Protein AF-A0ABD6ESD4-F1 (afdb_monomer)

Secondary structure (DSSP, 8-state):
-----HHHHHH-S------------TT-----TTSSS---PPP-PPP-PPPP--B-TTT--B-PPPP---

Radius of gyration: 30.43 Å; Cα contacts (8 Å, |Δi|>4): 16; chains: 1; bounding box: 37×53×82 Å

Sequence (70 aa):
MNGSNTKDRLFGSNTSQASTPSKKVSNTYKSTIFENGPAKSPVRTPKKTVPVLDRNPITGEVKCPEKIST

Organism: NCBI:txid75299

Mean predi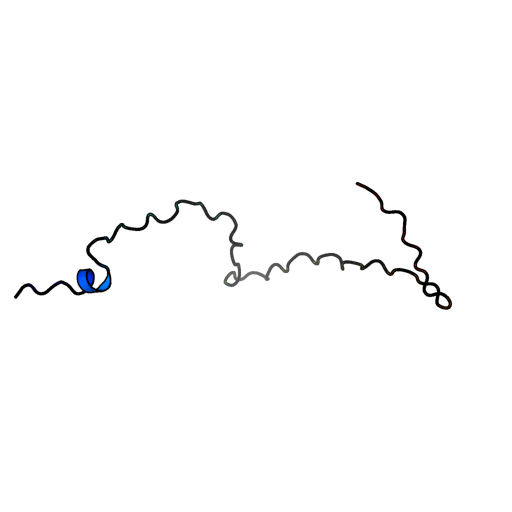cted aligned error: 19.85 Å

Solvent-accessible surface area (backbone atoms only — not comparable to full-atom values): 5300 Å² total; per-residue (Å²): 133,87,77,76,53,68,65,49,75,74,60,45,96,69,75,70,75,76,74,73,77,88,63,82,81,78,80,70,80,82,78,61,86,84,50,99,59,83,80,82,70,77,77,82,72,76,79,82,77,76,85,80,79,64,57,41,91,85,78,64,52,65,74,76,76,81,78,83,82,127

Foldseek 3Di:
DDPDPVVCVVPNPPPPPPPDPPDPPPDPPDDCPVPPDDDPDPDPDPPPDDDDFDADPPPRDTDDDDDPDD

Structure (mmCIF, N/CA/C/O backbone):
data_AF-A0ABD6ESD4-F1
#
_entry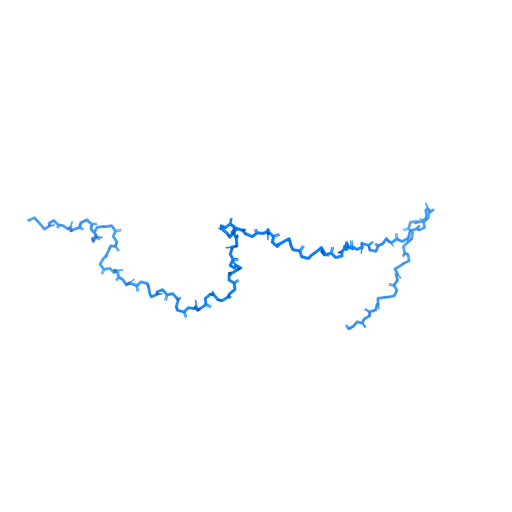.id   AF-A0ABD6ESD4-F1
#
loop_
_atom_site.group_PDB
_atom_site.id
_atom_site.type_symbol
_atom_site.label_atom_id
_atom_site.label_alt_id
_atom_site.label_comp_id
_atom_site.label_asym_id
_atom_site.label_entity_id
_atom_site.label_seq_id
_atom_site.pdbx_PDB_ins_code
_atom_site.Cartn_x
_atom_site.Cartn_y
_atom_site.Cartn_z
_atom_site.occupancy
_atom_site.B_iso_or_equiv
_atom_site.auth_seq_id
_atom_site.auth_comp_id
_atom_site.auth_asym_id
_atom_site.auth_atom_id
_atom_site.pdbx_PDB_model_num
ATOM 1 N N . MET A 1 1 ? -1.844 35.964 50.493 1.00 44.97 1 MET A N 1
ATOM 2 C CA . MET A 1 1 ? -1.090 35.201 49.473 1.00 44.97 1 MET A CA 1
ATOM 3 C C . MET A 1 1 ? -2.083 34.317 48.738 1.00 44.97 1 MET A C 1
ATOM 5 O O . MET A 1 1 ? -2.482 33.291 49.271 1.00 44.97 1 MET A O 1
ATOM 9 N N . ASN A 1 2 ? -2.558 34.755 47.572 1.00 53.69 2 ASN A N 1
ATOM 10 C CA . ASN A 1 2 ? -3.564 34.012 46.814 1.00 53.69 2 ASN A CA 1
ATOM 11 C C . ASN A 1 2 ? -2.858 32.875 46.071 1.00 53.69 2 ASN A C 1
ATOM 13 O O . ASN A 1 2 ? -2.206 33.097 45.054 1.00 53.69 2 ASN A O 1
ATOM 17 N N . GLY A 1 3 ? -2.926 31.668 46.631 1.00 56.72 3 GLY A N 1
ATOM 18 C CA . GLY A 1 3 ? -2.414 30.465 45.990 1.00 56.72 3 GLY A CA 1
ATOM 19 C C . GLY A 1 3 ? -3.246 30.154 44.753 1.00 56.72 3 GLY A C 1
ATOM 20 O O . GLY A 1 3 ? -4.308 29.554 44.863 1.00 56.72 3 GLY A O 1
ATOM 21 N N . SER A 1 4 ? -2.781 30.583 43.580 1.00 62.69 4 SER A N 1
ATOM 22 C CA . SER A 1 4 ? -3.384 30.192 42.306 1.00 62.69 4 SER A CA 1
ATOM 23 C C . SER A 1 4 ? -3.421 28.663 42.226 1.00 62.69 4 SER A C 1
ATOM 25 O O . SER A 1 4 ? -2.372 28.018 42.333 1.00 62.69 4 SER A O 1
ATOM 27 N N . ASN A 1 5 ? -4.622 28.095 42.084 1.00 74.88 5 ASN A N 1
ATOM 28 C CA . ASN A 1 5 ? -4.852 26.658 41.972 1.00 74.88 5 ASN A CA 1
ATOM 29 C C . ASN A 1 5 ? -4.001 26.098 40.817 1.00 74.88 5 ASN A C 1
ATOM 31 O O . ASN A 1 5 ? -3.910 26.712 39.752 1.00 74.88 5 ASN A O 1
ATOM 35 N N . THR A 1 6 ? -3.354 24.946 41.023 1.00 75.38 6 THR A N 1
ATOM 36 C CA . THR A 1 6 ? -2.501 24.291 40.015 1.00 75.38 6 THR A CA 1
ATOM 37 C C . THR A 1 6 ? -3.208 24.155 38.668 1.00 75.38 6 THR A C 1
ATOM 39 O O . THR A 1 6 ? -2.582 24.329 37.628 1.00 75.38 6 THR A O 1
ATOM 42 N N . LYS A 1 7 ? -4.523 23.920 38.674 1.00 70.88 7 LYS A N 1
ATOM 43 C CA . LYS A 1 7 ? -5.343 23.833 37.466 1.00 70.88 7 LYS A CA 1
ATOM 44 C C . LYS A 1 7 ? -5.307 25.126 36.641 1.00 70.88 7 LYS A C 1
ATOM 46 O O . LYS A 1 7 ? -5.064 25.057 35.442 1.00 70.88 7 LYS A O 1
ATOM 51 N N . ASP A 1 8 ? -5.472 26.286 37.269 1.00 73.44 8 ASP A N 1
ATOM 52 C CA . ASP A 1 8 ? -5.470 27.577 36.567 1.00 73.44 8 ASP A CA 1
ATOM 53 C C . ASP A 1 8 ? -4.070 27.944 36.066 1.00 73.44 8 ASP A C 1
ATOM 55 O O . ASP A 1 8 ? -3.929 28.518 34.987 1.00 73.44 8 ASP A O 1
ATOM 59 N N . ARG A 1 9 ? -3.022 27.554 36.809 1.00 75.75 9 ARG A N 1
ATOM 60 C CA . ARG A 1 9 ? -1.626 27.701 36.358 1.00 75.75 9 ARG A CA 1
ATOM 61 C C . ARG A 1 9 ? -1.320 26.859 35.125 1.00 75.75 9 ARG A C 1
ATOM 63 O O . ARG A 1 9 ? -0.565 27.302 34.270 1.00 75.75 9 ARG A O 1
ATOM 70 N N . LEU A 1 10 ? -1.856 25.642 35.067 1.00 78.81 10 LEU A N 1
ATOM 71 C CA . LEU A 1 10 ? -1.559 24.696 33.994 1.00 78.81 10 LEU A CA 1
ATOM 72 C C . LEU A 1 10 ? -2.361 24.973 32.718 1.00 78.81 10 LEU A C 1
ATOM 74 O O . LEU A 1 10 ? -1.846 24.731 31.631 1.00 78.81 10 LEU A O 1
ATOM 78 N N . PHE A 1 11 ? -3.602 25.455 32.836 1.00 78.81 11 PHE A N 1
ATOM 79 C CA . PHE A 1 11 ? -4.531 25.503 31.699 1.00 78.81 11 PHE A CA 1
ATOM 80 C C . PHE A 1 11 ? -5.109 26.897 31.393 1.00 78.81 11 PHE A C 1
ATOM 82 O O . PHE A 1 11 ? -5.768 27.056 30.367 1.00 78.81 11 PHE A O 1
ATOM 89 N N . GLY A 1 12 ? -4.842 27.911 32.228 1.00 73.50 12 GLY A N 1
ATOM 90 C CA . GLY A 1 12 ? -5.417 29.253 32.093 1.00 73.50 12 GLY A CA 1
ATOM 91 C C . GLY A 1 12 ? -6.925 29.290 32.380 1.00 73.50 12 GLY A C 1
ATOM 92 O O . GLY A 1 12 ? -7.610 28.272 32.374 1.00 73.50 12 GLY A O 1
ATOM 93 N N . SER A 1 13 ? -7.477 30.482 32.617 1.00 67.25 13 SER A N 1
ATOM 94 C CA . SER A 1 13 ? -8.898 30.695 32.958 1.00 67.25 13 SER A CA 1
ATOM 95 C C . SER A 1 13 ? -9.894 30.333 31.843 1.00 67.25 13 SER A C 1
ATOM 97 O O . SER A 1 13 ? -11.102 30.402 32.048 1.00 67.25 13 SER A O 1
ATOM 99 N N . ASN A 1 14 ? -9.409 29.896 30.679 1.00 62.34 14 ASN A N 1
ATOM 100 C CA . ASN A 1 14 ? -10.217 29.529 29.525 1.00 62.34 14 ASN A CA 1
ATOM 101 C C . ASN A 1 14 ? -10.193 28.015 29.301 1.00 62.34 14 ASN A C 1
ATOM 103 O O . ASN A 1 14 ? -9.783 27.532 28.248 1.00 62.34 14 ASN A O 1
ATOM 107 N N . THR A 1 15 ? -10.710 27.249 30.263 1.00 59.59 15 THR A N 1
ATOM 108 C CA . THR A 1 15 ? -11.226 25.905 29.957 1.00 59.59 15 THR A CA 1
ATOM 109 C C . THR A 1 15 ? -12.563 26.048 29.227 1.00 59.59 15 THR A C 1
ATOM 111 O O . THR A 1 15 ? -13.619 25.682 29.737 1.00 59.59 15 THR A O 1
ATOM 114 N N . SER A 1 16 ? -12.535 26.600 28.013 1.00 59.38 16 SER A N 1
ATOM 115 C CA . SER A 1 16 ? -13.590 26.334 27.043 1.00 59.38 16 SER A CA 1
ATOM 116 C C . SER A 1 16 ? -13.520 24.838 26.782 1.00 59.38 16 SER A C 1
ATOM 118 O O . SER A 1 16 ? -12.613 24.359 26.105 1.00 59.38 16 SER A O 1
ATOM 120 N N . GLN A 1 17 ? -14.413 24.088 27.426 1.00 58.78 17 GLN A N 1
ATOM 121 C CA . GLN A 1 17 ? -14.612 22.670 27.186 1.00 58.78 17 GLN A CA 1
ATOM 122 C C . GLN A 1 17 ? -14.750 22.499 25.675 1.00 58.78 17 GLN A C 1
ATOM 124 O O . GLN A 1 17 ? -15.757 22.904 25.098 1.00 58.78 17 GLN A O 1
ATOM 129 N N . ALA A 1 18 ? -13.705 21.987 25.023 1.00 58.06 18 ALA A N 1
ATOM 130 C CA . ALA A 1 18 ? -13.763 21.684 23.608 1.00 58.06 18 ALA A CA 1
ATOM 131 C C . ALA A 1 18 ? -14.949 20.738 23.426 1.00 58.06 18 ALA A C 1
ATOM 133 O O . ALA A 1 18 ? -14.935 19.618 23.943 1.00 58.06 18 ALA A O 1
ATOM 134 N N . SER A 1 19 ? -16.007 21.219 22.769 1.00 58.62 19 SER A N 1
ATOM 135 C CA . SER A 1 19 ? -17.143 20.385 22.414 1.00 58.62 19 SER A CA 1
ATOM 136 C C . SER A 1 19 ? -16.571 19.254 21.577 1.00 58.62 19 SER A C 1
ATOM 138 O O . SER A 1 19 ? -16.040 19.495 20.487 1.00 58.62 19 SER A O 1
ATOM 140 N N . THR A 1 20 ? -16.601 18.037 22.107 1.00 60.84 20 THR A N 1
ATOM 141 C CA . THR A 1 20 ? -16.208 16.866 21.337 1.00 60.84 20 THR A CA 1
ATOM 142 C C . THR A 1 20 ? -17.007 16.895 20.035 1.00 60.84 20 THR A C 1
ATOM 144 O O . THR A 1 20 ? -18.215 17.156 20.064 1.00 60.84 20 THR A O 1
ATOM 147 N N . PRO A 1 21 ? -16.373 16.715 18.865 1.00 58.53 21 PRO A N 1
ATOM 148 C CA . PRO A 1 21 ? -17.122 16.728 17.624 1.00 58.53 21 PRO A CA 1
ATOM 149 C C . PRO A 1 21 ? -18.154 15.597 17.680 1.00 58.53 21 PRO A C 1
ATOM 151 O O . PRO A 1 21 ? -17.796 14.422 17.697 1.00 58.53 21 PRO A O 1
ATOM 154 N N . SER A 1 22 ? -19.443 15.954 17.682 1.00 59.78 22 SER A N 1
ATOM 155 C CA . SER A 1 22 ? -20.594 15.040 17.563 1.00 59.78 22 SER A CA 1
ATOM 156 C C . SER A 1 22 ? -20.700 14.472 16.139 1.00 59.78 22 SER A C 1
ATOM 158 O O . SER 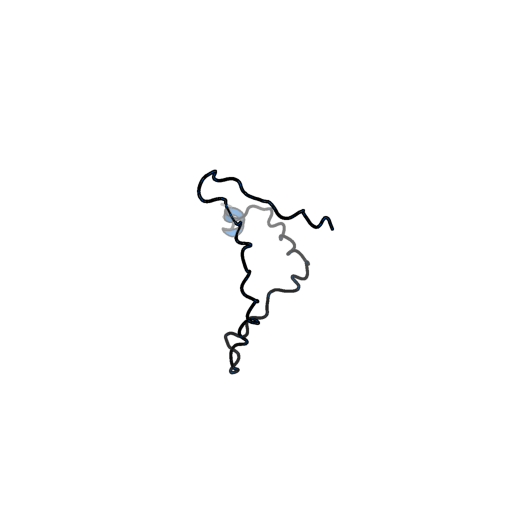A 1 22 ? -21.762 14.393 15.524 1.00 59.78 22 SER A O 1
ATOM 160 N N . LYS A 1 23 ? -19.563 14.131 15.534 1.00 60.66 23 LYS A N 1
ATOM 161 C CA . LYS A 1 23 ? -19.539 13.469 14.241 1.00 60.66 23 LYS A CA 1
ATOM 162 C C . LYS A 1 23 ? -19.580 11.984 14.548 1.00 60.66 23 LYS A C 1
ATOM 164 O O . LYS A 1 23 ? -18.610 11.444 15.072 1.00 60.66 23 LYS A O 1
ATOM 169 N N . LYS A 1 24 ? -20.706 11.323 14.251 1.00 61.12 24 LYS A N 1
ATOM 170 C CA . LYS A 1 24 ? -20.761 9.856 14.201 1.00 61.12 24 LYS A CA 1
ATOM 171 C C . LYS A 1 24 ? -19.627 9.389 13.289 1.00 61.12 24 LYS A C 1
ATOM 173 O O . LYS A 1 24 ? -19.733 9.491 12.069 1.00 61.12 24 LYS A O 1
ATOM 178 N N . VAL A 1 25 ? -18.540 8.904 13.881 1.00 60.62 25 VAL A N 1
ATOM 179 C CA . VAL A 1 25 ? -17.463 8.221 13.166 1.00 60.62 25 VAL A CA 1
ATOM 180 C C . VAL A 1 25 ? -18.014 6.846 12.810 1.00 60.62 25 VAL A C 1
ATOM 182 O O . VAL A 1 25 ? -17.858 5.879 13.549 1.00 60.62 25 VAL A O 1
ATOM 185 N N . SER A 1 26 ? -18.790 6.787 11.731 1.00 66.94 26 SER A N 1
ATOM 186 C CA . SER A 1 26 ? -19.310 5.530 11.206 1.00 66.94 26 SER A CA 1
ATOM 187 C C . SER A 1 26 ? -18.296 4.937 10.237 1.00 66.94 26 SER A C 1
ATOM 189 O O . SER A 1 26 ? -17.849 5.615 9.315 1.00 66.94 26 SER A O 1
ATOM 191 N N . ASN A 1 27 ? -18.007 3.655 10.455 1.00 60.25 27 ASN A N 1
ATOM 192 C CA . ASN A 1 27 ? -17.055 2.775 9.773 1.00 60.25 27 ASN A CA 1
ATOM 193 C C . ASN A 1 27 ? -15.583 2.890 10.194 1.00 60.25 27 ASN A C 1
ATOM 195 O O . ASN A 1 27 ? -14.682 2.812 9.363 1.00 60.25 27 ASN A O 1
ATOM 199 N N . THR A 1 28 ? -15.310 2.913 11.500 1.00 64.88 28 THR A N 1
ATOM 200 C CA . THR A 1 28 ? -14.172 2.117 11.977 1.00 64.88 28 THR A CA 1
ATOM 201 C C . THR A 1 28 ? -14.551 0.644 11.849 1.00 64.88 28 THR A C 1
ATOM 203 O O . THR A 1 28 ? -15.578 0.202 12.367 1.00 64.88 28 THR A O 1
ATOM 206 N N . TYR A 1 29 ? -13.758 -0.117 11.097 1.00 67.75 29 TYR A N 1
ATOM 207 C CA . TYR A 1 29 ? -13.868 -1.572 11.044 1.00 67.75 29 TYR A CA 1
ATOM 208 C C . TYR A 1 29 ? -13.926 -2.114 12.481 1.00 67.75 29 TYR A C 1
ATOM 210 O O . TYR A 1 29 ? -13.006 -1.871 13.268 1.00 67.75 29 TYR A O 1
ATOM 218 N N . LYS A 1 30 ? -15.025 -2.789 12.853 1.00 72.06 30 LYS A N 1
ATOM 219 C CA . LYS A 1 30 ? -15.127 -3.425 14.169 1.00 72.06 30 LYS A CA 1
ATOM 220 C C . LYS A 1 30 ? -14.111 -4.557 14.213 1.00 72.06 30 LYS A C 1
ATOM 222 O O . LYS A 1 30 ? -14.254 -5.553 13.513 1.00 72.06 30 LYS A O 1
ATOM 227 N N . SER A 1 31 ? -13.065 -4.358 15.006 1.00 69.56 31 SER A N 1
ATOM 228 C CA . SER A 1 31 ? -12.012 -5.343 15.194 1.00 69.56 31 SER A CA 1
ATOM 229 C C . SER A 1 31 ? -12.586 -6.592 15.859 1.00 69.56 31 SER A C 1
ATOM 231 O O . SER A 1 31 ? -13.101 -6.517 16.971 1.00 69.56 31 SER A O 1
ATOM 233 N N . THR A 1 32 ? -12.478 -7.733 15.187 1.00 75.94 32 THR A N 1
ATOM 234 C CA . THR A 1 32 ? -12.912 -9.044 15.693 1.00 75.94 32 THR A CA 1
ATOM 235 C C . THR A 1 32 ? -11.766 -9.799 16.377 1.00 75.94 32 THR A C 1
ATOM 237 O O . THR A 1 32 ? -11.832 -11.010 16.535 1.00 75.94 32 THR A O 1
ATOM 240 N N . ILE A 1 33 ? -10.678 -9.115 16.755 1.00 75.12 33 ILE A N 1
ATOM 241 C CA . ILE A 1 33 ? -9.439 -9.744 17.261 1.00 75.12 33 ILE A CA 1
ATOM 242 C C . ILE A 1 33 ? -9.615 -10.533 18.566 1.00 75.12 33 ILE A C 1
ATOM 244 O O . ILE A 1 33 ? -8.800 -11.399 18.856 1.00 75.12 33 ILE A O 1
ATOM 248 N N . PHE A 1 34 ? -10.655 -10.230 19.348 1.00 81.62 34 PHE A N 1
ATOM 249 C CA . PHE A 1 34 ? -10.990 -10.940 20.587 1.00 81.62 34 PHE A CA 1
ATOM 250 C C . PHE A 1 34 ? -12.193 -11.881 20.423 1.00 81.62 34 PHE A C 1
ATOM 252 O O . PHE A 1 34 ? -12.621 -12.503 21.393 1.00 81.62 34 PHE A O 1
ATOM 259 N N . GLU A 1 35 ? -12.777 -11.970 19.226 1.00 82.00 35 GLU A N 1
ATOM 260 C CA . GLU A 1 35 ? -13.862 -12.913 18.965 1.00 82.00 35 GLU A CA 1
ATOM 261 C C . GLU A 1 35 ? -13.277 -14.323 18.834 1.00 82.00 35 GLU A C 1
ATOM 263 O O . GLU A 1 35 ? -12.305 -14.537 18.115 1.00 82.00 35 GLU A O 1
ATOM 268 N N . ASN A 1 36 ? -13.888 -15.307 19.501 1.00 77.50 36 ASN A N 1
ATOM 269 C CA . ASN A 1 36 ? -13.439 -16.708 19.497 1.00 77.50 36 ASN A CA 1
ATOM 270 C C . ASN A 1 36 ? -13.774 -17.452 18.181 1.00 77.50 36 ASN A C 1
ATOM 272 O O . ASN A 1 36 ? -14.026 -18.656 18.173 1.00 77.50 36 ASN A O 1
ATOM 276 N N . GLY A 1 37 ? -13.868 -16.719 17.071 1.00 79.62 37 GLY A N 1
ATOM 277 C CA . GLY A 1 37 ? -14.207 -17.229 15.748 1.00 79.62 37 GLY A CA 1
ATOM 278 C C . GLY A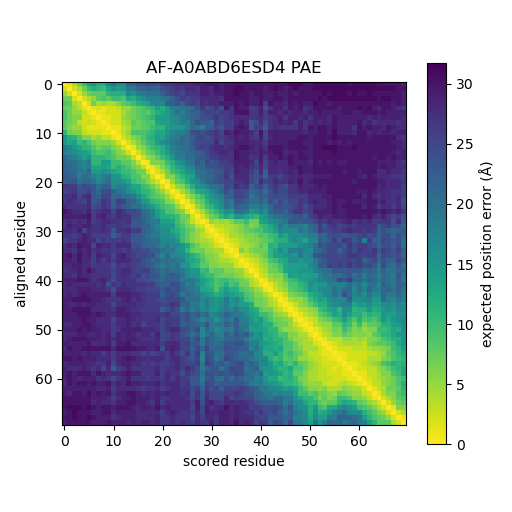 1 37 ? -12.997 -17.211 14.813 1.00 79.62 37 GLY A C 1
ATOM 279 O O . GLY A 1 37 ? -12.043 -16.467 15.044 1.00 79.62 37 GLY A O 1
ATOM 280 N N . PRO A 1 38 ? -13.014 -18.003 13.729 1.00 75.62 38 PRO A N 1
ATOM 281 C CA . PRO A 1 38 ? -11.963 -17.932 12.725 1.00 75.62 38 PRO A CA 1
ATOM 282 C C . PRO A 1 38 ? -11.896 -16.513 12.150 1.00 75.62 38 PRO A C 1
ATOM 284 O O . PRO A 1 38 ? -12.916 -15.945 11.746 1.00 75.62 38 PRO A O 1
ATOM 287 N N . ALA A 1 39 ? -10.691 -15.939 12.107 1.00 69.50 39 ALA A N 1
ATOM 288 C CA . ALA A 1 39 ? -10.479 -14.622 11.526 1.00 69.50 39 ALA A CA 1
ATOM 289 C C . ALA A 1 39 ? -10.988 -14.615 10.077 1.00 69.50 39 ALA A C 1
ATOM 291 O O . ALA A 1 39 ? -10.551 -15.421 9.251 1.00 69.50 39 ALA A O 1
ATOM 292 N N . LYS A 1 40 ? -11.908 -13.697 9.757 1.00 73.75 40 LYS A N 1
ATOM 293 C CA . LYS A 1 40 ? -12.313 -13.462 8.369 1.00 73.75 40 LYS A CA 1
ATOM 294 C C . LYS A 1 40 ? -11.117 -12.865 7.640 1.00 73.75 40 LYS A C 1
ATOM 296 O O . LYS A 1 40 ? -10.813 -11.685 7.798 1.00 73.75 40 LYS A O 1
ATOM 301 N N . SER A 1 41 ? -10.418 -13.689 6.868 1.00 69.31 41 SER A N 1
ATOM 302 C CA . SER A 1 41 ? -9.422 -13.188 5.934 1.00 69.31 41 SER A CA 1
ATOM 303 C C . SER A 1 41 ? -10.118 -12.257 4.935 1.00 69.31 41 SER A C 1
ATOM 305 O O . SER A 1 41 ? -11.259 -12.519 4.532 1.00 69.31 41 SER A O 1
ATOM 307 N N . PRO A 1 42 ? -9.482 -11.140 4.545 1.00 71.44 42 PRO A N 1
ATOM 308 C CA . PRO A 1 42 ? -10.016 -10.333 3.463 1.00 71.44 42 PRO A CA 1
ATOM 309 C C . PRO A 1 42 ? -10.167 -11.219 2.225 1.00 71.44 42 PRO A C 1
ATOM 311 O O . PRO A 1 42 ? -9.326 -12.087 1.967 1.00 71.44 42 PRO A O 1
ATOM 314 N N . VAL A 1 43 ? -11.242 -11.003 1.461 1.00 76.38 43 VAL A N 1
ATOM 315 C CA . VAL A 1 43 ? -11.439 -11.683 0.176 1.00 76.38 43 VAL A CA 1
ATOM 316 C C . VAL A 1 43 ? -10.158 -11.518 -0.629 1.00 76.38 43 VAL A C 1
ATOM 318 O O . VAL A 1 43 ? -9.669 -10.399 -0.793 1.00 76.38 43 VAL A O 1
ATOM 321 N N . ARG A 1 44 ? -9.599 -12.639 -1.096 1.00 70.88 44 ARG A N 1
ATOM 322 C CA . ARG A 1 44 ? -8.402 -12.654 -1.934 1.00 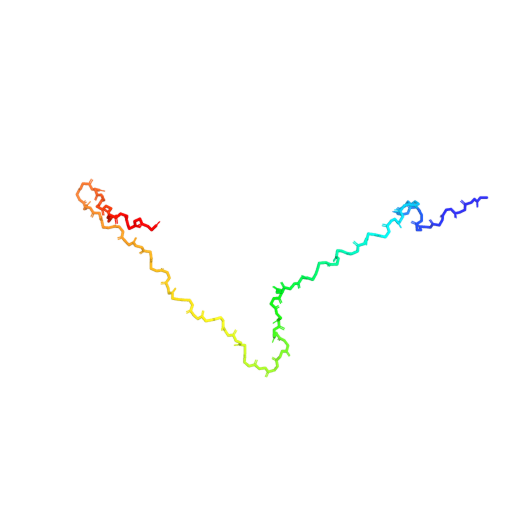70.88 44 ARG A CA 1
ATOM 323 C C . ARG A 1 44 ? -8.673 -11.762 -3.138 1.00 70.88 44 ARG A C 1
ATOM 325 O O . ARG A 1 44 ? -9.421 -12.135 -4.039 1.00 70.88 44 ARG A O 1
ATOM 332 N N . THR A 1 45 ? -8.092 -10.568 -3.127 1.00 71.81 45 THR A N 1
ATOM 333 C CA . THR A 1 45 ? -8.169 -9.666 -4.265 1.00 71.81 45 THR A CA 1
ATOM 334 C C . THR A 1 45 ? -7.539 -10.382 -5.458 1.00 71.81 45 THR A C 1
ATOM 336 O O . THR A 1 45 ? -6.476 -11.002 -5.308 1.00 71.81 45 THR A O 1
ATOM 339 N N . PRO A 1 46 ? -8.183 -10.369 -6.640 1.00 77.06 46 PRO A N 1
ATOM 340 C CA . PRO A 1 46 ? -7.559 -10.889 -7.844 1.00 77.06 46 PRO A CA 1
ATOM 341 C C . PRO A 1 46 ? -6.187 -10.239 -8.003 1.00 77.06 46 PRO A C 1
ATOM 343 O O . PRO A 1 46 ? -6.034 -9.037 -7.764 1.00 77.06 46 PRO A O 1
ATOM 346 N N . LYS A 1 47 ? -5.176 -11.031 -8.376 1.00 79.62 47 LYS A N 1
ATOM 347 C CA . LYS A 1 47 ? -3.842 -10.490 -8.638 1.00 79.62 47 LYS A CA 1
ATOM 348 C C . LYS A 1 47 ? -3.998 -9.400 -9.696 1.00 79.62 47 LYS A C 1
ATOM 350 O O . LYS A 1 47 ? -4.465 -9.687 -10.793 1.00 79.62 47 LYS A O 1
ATOM 355 N N . LYS A 1 48 ? -3.640 -8.155 -9.361 1.00 70.56 48 LYS A N 1
ATOM 356 C CA . LYS A 1 48 ? -3.561 -7.082 -10.356 1.00 70.56 48 LYS A CA 1
ATOM 357 C C . LYS A 1 48 ? -2.532 -7.518 -11.396 1.00 70.56 48 LYS A C 1
ATOM 359 O O . LYS A 1 48 ? -1.342 -7.589 -11.091 1.00 70.56 48 LYS A O 1
ATOM 364 N N . THR A 1 49 ? -2.994 -7.869 -12.589 1.00 73.94 49 THR A N 1
ATOM 365 C CA . THR A 1 49 ? -2.112 -8.146 -13.720 1.00 73.94 49 THR A CA 1
ATOM 366 C C . THR A 1 49 ? -1.645 -6.804 -14.256 1.00 73.94 49 THR A C 1
ATOM 368 O O . THR A 1 49 ? -2.458 -5.990 -14.688 1.00 73.94 49 THR A O 1
ATOM 371 N N . VAL A 1 50 ? -0.343 -6.546 -14.177 1.00 75.62 50 VAL A N 1
ATOM 372 C CA . VAL A 1 50 ? 0.254 -5.391 -14.849 1.00 75.62 50 VAL A CA 1
ATOM 373 C C . VAL A 1 50 ? 0.284 -5.714 -16.343 1.00 75.62 50 VAL A C 1
ATOM 375 O O . VAL A 1 50 ? 0.793 -6.781 -16.693 1.00 75.62 50 VAL A O 1
ATOM 378 N N . PRO A 1 51 ? -0.257 -4.851 -17.221 1.00 71.38 51 PRO A N 1
ATOM 379 C CA . PRO A 1 51 ? -0.124 -5.038 -18.657 1.00 71.38 51 PRO A CA 1
ATOM 380 C C . PRO A 1 51 ? 1.360 -5.085 -19.016 1.00 71.38 51 PRO A C 1
ATOM 382 O O . PRO A 1 51 ? 2.103 -4.140 -18.739 1.00 71.38 51 PRO A O 1
ATOM 385 N N . VAL A 1 52 ? 1.801 -6.197 -19.596 1.00 75.44 52 VAL A N 1
ATOM 386 C CA . VAL A 1 52 ? 3.145 -6.290 -20.160 1.00 75.44 52 VAL A CA 1
ATOM 387 C C . VAL A 1 52 ? 3.105 -5.539 -21.485 1.00 75.44 52 VAL A C 1
ATOM 389 O O . VAL A 1 52 ? 2.314 -5.870 -22.362 1.00 75.44 52 VAL A O 1
ATOM 392 N N . LEU A 1 53 ? 3.899 -4.474 -21.594 1.00 77.62 53 LEU A N 1
ATOM 393 C CA . LEU A 1 53 ? 4.089 -3.779 -22.860 1.00 77.62 53 LEU A CA 1
ATOM 394 C C . LEU A 1 53 ? 5.095 -4.571 -23.688 1.00 77.62 53 LEU A C 1
ATOM 396 O O . LEU A 1 53 ? 6.270 -4.640 -23.323 1.00 77.62 53 LEU A O 1
ATOM 400 N N . ASP A 1 54 ? 4.635 -5.134 -24.798 1.00 81.19 54 ASP A N 1
ATOM 401 C CA . ASP A 1 54 ? 5.513 -5.789 -25.757 1.00 81.19 54 ASP A CA 1
ATOM 402 C C . ASP A 1 54 ? 6.377 -4.742 -26.466 1.00 81.19 54 ASP A C 1
ATOM 404 O O . ASP A 1 54 ? 5.892 -3.708 -26.942 1.00 81.19 54 ASP A O 1
ATOM 408 N N . ARG A 1 55 ? 7.686 -5.002 -26.503 1.00 87.81 55 ARG A N 1
ATOM 409 C CA . ARG A 1 55 ? 8.680 -4.125 -27.129 1.00 87.81 55 ARG A CA 1
ATOM 410 C C . ARG A 1 55 ? 9.380 -4.849 -28.260 1.00 87.81 55 ARG A C 1
ATOM 412 O O . ARG A 1 55 ? 9.676 -6.037 -28.147 1.00 87.81 55 ARG A O 1
ATOM 419 N N . ASN A 1 56 ? 9.716 -4.113 -29.312 1.00 87.19 56 ASN A N 1
ATOM 420 C CA . ASN A 1 56 ? 10.610 -4.622 -30.340 1.00 87.19 56 ASN A CA 1
ATOM 421 C C . ASN A 1 56 ? 12.023 -4.810 -29.740 1.00 87.19 56 ASN A C 1
ATOM 423 O O . ASN A 1 56 ? 12.595 -3.836 -29.247 1.00 87.19 56 ASN A O 1
ATOM 427 N N . PRO A 1 57 ? 12.612 -6.019 -29.776 1.00 86.12 57 PRO A N 1
ATOM 428 C CA . PRO A 1 57 ? 13.923 -6.277 -29.177 1.00 86.12 57 PRO A CA 1
ATOM 429 C C . PRO A 1 57 ? 15.091 -5.623 -29.932 1.00 86.12 57 PRO A C 1
ATOM 431 O O . PRO A 1 57 ? 16.187 -5.546 -29.387 1.00 86.12 57 PRO A O 1
ATOM 434 N N . ILE A 1 58 ? 14.873 -5.166 -31.169 1.00 90.25 58 ILE A N 1
ATOM 435 C CA . ILE A 1 58 ? 15.902 -4.546 -32.015 1.00 90.25 58 ILE A CA 1
ATOM 436 C C . ILE A 1 58 ? 15.803 -3.019 -31.947 1.00 90.25 58 ILE A C 1
ATOM 438 O O . ILE A 1 58 ? 16.814 -2.349 -31.761 1.00 90.25 58 ILE A O 1
ATOM 442 N N . THR A 1 59 ? 14.597 -2.458 -32.079 1.00 87.88 59 THR A N 1
ATOM 443 C CA . THR A 1 59 ? 14.398 -0.996 -32.157 1.00 87.88 59 THR A CA 1
ATOM 444 C C . THR A 1 59 ? 13.920 -0.360 -30.853 1.00 87.88 59 THR A C 1
ATOM 446 O O . THR A 1 59 ? 13.953 0.859 -30.719 1.00 87.88 59 THR A O 1
ATOM 449 N N . GLY A 1 60 ? 13.458 -1.153 -29.882 1.00 84.56 60 GLY A N 1
ATOM 450 C CA . GLY A 1 60 ? 12.913 -0.654 -28.616 1.00 84.56 60 GLY A CA 1
ATOM 451 C C . GLY A 1 60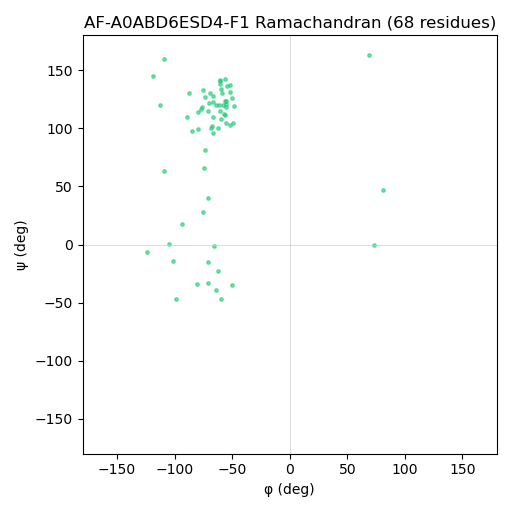 ? 11.528 -0.008 -28.727 1.00 84.56 60 GLY A C 1
ATOM 452 O O . GLY A 1 60 ? 10.974 0.413 -27.710 1.00 84.56 60 GLY A O 1
ATOM 453 N N . GLU A 1 61 ? 10.952 0.053 -29.930 1.00 90.12 61 GLU A N 1
ATOM 454 C CA . GLU A 1 61 ? 9.618 0.600 -30.160 1.00 90.12 61 GLU A CA 1
ATOM 455 C C . GLU A 1 61 ? 8.559 -0.181 -29.375 1.00 90.12 61 GLU A C 1
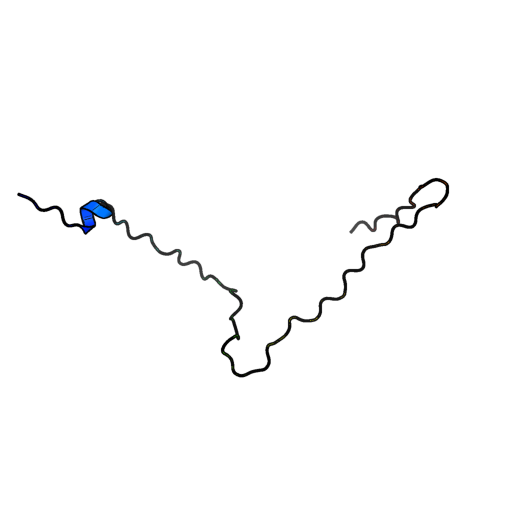ATOM 457 O O . GLU A 1 61 ? 8.580 -1.414 -29.304 1.00 90.12 61 GLU A O 1
ATOM 462 N N . VAL A 1 62 ? 7.620 0.558 -28.783 1.00 83.94 62 VAL A N 1
ATOM 463 C CA . VAL A 1 62 ? 6.528 0.013 -27.976 1.00 83.94 62 VAL A CA 1
ATOM 464 C C . VAL A 1 62 ? 5.220 0.262 -28.708 1.00 83.94 62 VAL A C 1
ATOM 466 O O . VAL A 1 62 ? 4.852 1.414 -28.945 1.00 83.94 62 VAL A O 1
ATOM 469 N N . LYS A 1 63 ? 4.486 -0.803 -29.039 1.00 76.06 63 LYS A N 1
ATOM 470 C CA . LYS A 1 63 ? 3.141 -0.665 -29.600 1.00 76.06 63 LYS A CA 1
ATOM 471 C C . LYS A 1 63 ? 2.151 -0.521 -28.447 1.00 76.06 63 LYS A C 1
ATOM 473 O O . LYS A 1 63 ? 1.759 -1.503 -27.825 1.00 76.06 63 LYS A O 1
ATOM 478 N N . CYS A 1 64 ? 1.779 0.715 -28.126 1.00 70.62 64 CYS A N 1
ATOM 479 C CA . CYS A 1 64 ? 0.748 0.967 -27.126 1.00 70.62 64 CYS A CA 1
ATOM 480 C C . CYS A 1 64 ? -0.602 0.451 -27.652 1.00 70.62 64 CYS A C 1
ATOM 482 O O . CYS A 1 64 ? -0.987 0.833 -28.760 1.00 70.62 64 CYS A O 1
ATOM 484 N N . PRO A 1 65 ? -1.336 -0.387 -26.897 1.00 67.31 65 PRO A N 1
ATOM 485 C CA . PRO A 1 65 ? -2.711 -0.699 -27.253 1.00 67.31 65 PRO A CA 1
ATOM 486 C C . PRO A 1 65 ? -3.539 0.592 -27.243 1.00 67.31 65 PRO A C 1
ATOM 488 O O . PRO A 1 65 ? -3.321 1.478 -26.410 1.00 67.31 65 PRO A O 1
ATOM 491 N N . GLU A 1 66 ? -4.459 0.706 -28.199 1.00 69.56 66 GLU A N 1
ATOM 492 C CA . GLU A 1 66 ? -5.363 1.845 -28.324 1.00 69.56 66 GLU A CA 1
ATOM 493 C C . GLU A 1 66 ? -6.118 2.012 -26.999 1.00 69.56 66 GLU A C 1
ATOM 495 O O . GLU A 1 66 ? -6.695 1.058 -26.469 1.00 69.56 66 GLU A O 1
ATOM 500 N N . LYS A 1 67 ? -6.018 3.197 -26.384 1.00 66.00 67 LYS A N 1
ATOM 501 C CA . LYS A 1 67 ? -6.646 3.442 -25.085 1.00 66.00 67 LYS A CA 1
ATOM 502 C C . LYS A 1 67 ? -8.151 3.261 -25.254 1.00 66.00 67 LYS A C 1
ATOM 504 O O . LYS A 1 67 ? -8.767 4.003 -26.012 1.00 66.00 67 LYS A O 1
ATOM 509 N N . ILE A 1 68 ? -8.750 2.330 -24.515 1.00 62.62 68 ILE A N 1
ATOM 510 C CA . ILE A 1 68 ? -10.204 2.303 -24.364 1.00 62.62 68 ILE A CA 1
ATOM 511 C C . ILE A 1 68 ? -10.553 3.543 -23.537 1.00 62.62 68 ILE A C 1
ATOM 513 O O . ILE A 1 68 ? -10.325 3.574 -22.328 1.00 62.62 68 ILE A O 1
ATOM 517 N N . SER A 1 69 ? -11.001 4.601 -24.210 1.00 58.22 69 SER A N 1
ATOM 518 C CA . SER A 1 69 ? -11.572 5.775 -23.560 1.00 58.22 69 SER A CA 1
ATOM 519 C C . SER A 1 69 ? -12.934 5.374 -23.002 1.00 58.22 69 SER A C 1
ATOM 521 O O . SER A 1 69 ? -13.828 5.030 -23.771 1.00 58.22 69 SER A O 1
ATOM 523 N N . THR A 1 70 ? -13.073 5.388 -21.679 1.00 41.84 70 THR A N 1
ATOM 524 C CA . THR A 1 70 ? -14.373 5.398 -20.986 1.00 41.84 70 THR A CA 1
ATOM 525 C C . TH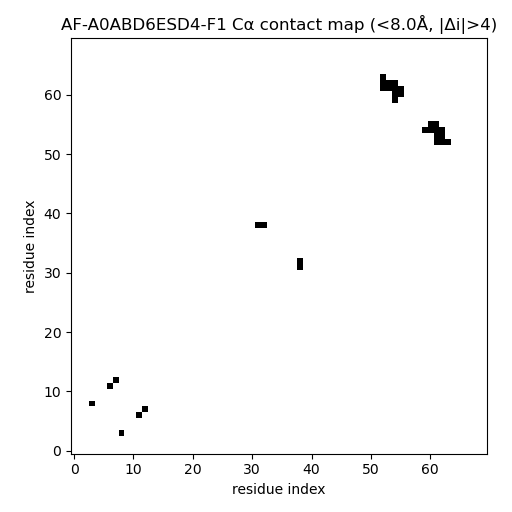R A 1 70 ? -14.742 6.814 -20.614 1.00 41.84 70 THR A C 1
ATOM 527 O O . THR A 1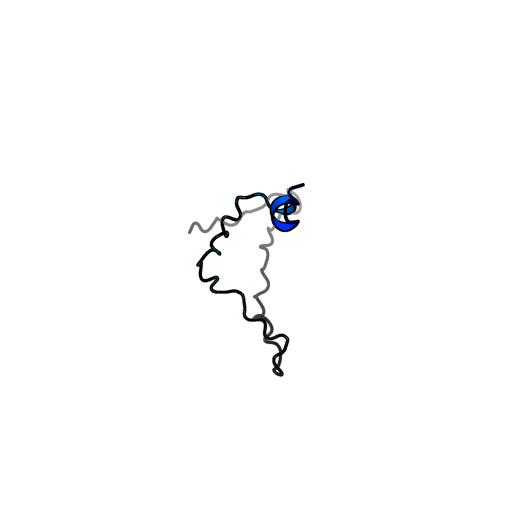 70 ? -13.840 7.491 -20.066 1.00 41.84 70 THR A O 1
#

pLDDT: mean 70.71, std 10.14, range [41.84, 90.25]